Protein 7DWW (pdb70)

Nearest PDB structures (foldseek):
  7dww-assembly2_A  TM=1.012E+00  e=4.556E-18  synthetic construct
  7du7-assembly2_B  TM=9.662E-01  e=7.672E-12  synthetic construct
  7du6-assembly1_A  TM=9.639E-01  e=7.672E-12  synthetic construct
  7dg7-assembly1_A  TM=9.489E-01  e=8.369E-11  Methanopyrus kandleri AV19
  7dbo-assembly2_B  TM=9.464E-01  e=1.137E-10  Thermoplasma acidophilum DSM 1728

Solvent-accessible surface area: 9652 Å² total; per-residue (Å²): 98,54,14,88,0,123,3,14,50,19,86,131,134,38,127,36,114,78,40,0,48,0,2,90,114,17,8,180,138,5,56,13,143,90,34,18,60,0,45,0,63,107,147,57,45,16,92,1,100,1,13,75,7,83,156,102,2,53,74,117,56,22,0,36,0,32,32,76,14,9,98,121,3,60,15,117,78,33,27,78,3,56,0,55,70,87,124,46,10,88,1,102,2,12,73,16,63,145,143,20,73,70,116,66,24,0,11,0,14,78,108,14,0,134,134,8,49,2,83,30,7,20,73,0,33,0,49,99,146,74,50,15,77,0,57,2,11,60,21,59,157,127,30,120,35,109,81,47,0,58,0,18,99,123,23,6,189,118,11,58,13,154,92,34,33,67,2,64,0,61,109,102

CATH classification: 2.40.40.20

Sequence (172 aa):
SSVIARVALAHEDDVGKNIVRMDEELMRLLGVKVGDLVEIMKVSSVIARVALAHEDDVGKNIVRMDEELMRLLGVKVGDLVEIMKVSSVIARVALAHEDDVGKNIVRMDEELMRLLGVKVGDLVEIMKVSSVIARVALAHEDDVGKNIVRMDEELMRLLGVKVGDLVEIMKV

B-factor: mean 46.74, std 17.65, range [22.43, 131.79]

Structure (mmCIF, N/CA/C/O backbone):
data_7DWW
#
_entry.id   7DWW
#
_cell.length_a   44.864
_cell.length_b   44.864
_cell.length_c   147.910
_cell.angle_alpha   90.000
_cell.angle_beta   90.000
_cell.angle_gamma   120.000
#
_symmetry.space_group_name_H-M   'P 31 2 1'
#
loop_
_entity.id
_entity.type
_entity.pdbx_description
1 polymer 'msDPBB_sym2 protein'
2 water water
#
loop_
_atom_site.group_PDB
_atom_site.id
_atom_site.type_symbol
_atom_site.label_atom_id
_atom_site.label_alt_id
_atom_site.label_comp_id
_atom_site.label_asym_id
_atom_site.label_entity_id
_atom_site.label_seq_id
_atom_site.pdbx_PDB_ins_code
_atom_site.Cartn_x
_atom_site.Cartn_y
_atom_site.Cartn_z
_atom_site.occupancy
_atom_site.B_iso_or_equiv
_atom_site.auth_seq_id
_atom_site.auth_comp_id
_atom_site.auth_asym_id
_atom_site.auth_atom_id
_atom_site.pdbx_PDB_model_num
ATOM 1 N N . SER A 1 3 ? 28.534 -10.112 4.739 1.00 42.05 4 SER B N 1
ATOM 2 C CA . SER A 1 3 ? 27.109 -10.344 4.924 1.00 42.78 4 SER B CA 1
ATOM 3 C C . SER A 1 3 ? 26.330 -9.686 3.796 1.00 37.47 4 SER B C 1
ATOM 4 O O . SER A 1 3 ? 26.614 -8.528 3.477 1.00 30.26 4 SER B O 1
ATOM 7 N N . SER A 1 4 ? 25.354 -10.368 3.184 1.00 32.53 5 SER B N 1
ATOM 8 C CA . SER A 1 4 ? 24.684 -9.727 2.072 1.00 30.89 5 SER B CA 1
ATOM 9 C C . SER A 1 4 ? 23.212 -10.109 2.011 1.00 31.20 5 SER B C 1
ATOM 10 O O . SER A 1 4 ? 22.786 -11.164 2.508 1.00 29.43 5 SER B O 1
ATOM 13 N N . VAL A 1 5 ? 22.439 -9.231 1.370 1.00 22.85 6 VAL B N 1
ATOM 14 C CA . VAL A 1 5 ? 21.028 -9.456 1.050 1.00 26.38 6 VAL B CA 1
ATOM 15 C C . VAL A 1 5 ? 20.815 -9.152 -0.431 1.00 29.40 6 VAL B C 1
ATOM 16 O O . VAL A 1 5 ? 21.646 -8.526 -1.075 1.00 27.44 6 VAL B O 1
ATOM 20 N N . ILE A 1 6 ? 19.692 -9.621 -0.974 1.00 28.41 7 ILE B N 1
ATOM 21 C CA . ILE A 1 6 ? 19.323 -9.396 -2.368 1.00 32.16 7 ILE B CA 1
ATOM 22 C C . ILE A 1 6 ? 18.099 -8.491 -2.376 1.00 31.77 7 ILE B C 1
ATOM 23 O O . ILE A 1 6 ? 17.127 -8.738 -1.656 1.00 33.83 7 ILE B O 1
ATOM 28 N N . ALA A 1 7 ? 18.137 -7.453 -3.194 1.00 29.64 8 ALA B N 1
ATOM 29 C CA . ALA A 1 7 ? 16.989 -6.563 -3.284 1.00 33.55 8 ALA B CA 1
ATOM 30 C C . ALA A 1 7 ? 16.795 -6.159 -4.729 1.00 29.94 8 ALA B C 1
ATOM 31 O O . ALA A 1 7 ? 17.712 -6.268 -5.552 1.00 29.36 8 ALA B O 1
ATOM 33 N N . ARG A 1 8 ? 15.576 -5.734 -5.052 1.00 31.83 9 ARG B N 1
ATOM 34 C CA . ARG A 1 8 ? 15.269 -5.223 -6.373 1.00 36.52 9 ARG B CA 1
ATOM 35 C C . ARG A 1 8 ? 15.421 -3.711 -6.392 1.00 33.38 9 ARG B C 1
ATOM 36 O O . ARG A 1 8 ? 15.003 -3.020 -5.457 1.00 30.27 9 ARG B O 1
ATOM 44 N N . VAL A 1 9 ? 15.978 -3.204 -7.483 1.00 32.45 10 VAL B N 1
ATOM 45 C CA . VAL A 1 9 ? 16.302 -1.789 -7.587 1.00 35.08 10 VAL B CA 1
ATOM 46 C C . VAL A 1 9 ? 15.015 -1.019 -7.862 1.00 33.65 10 VAL B C 1
ATOM 47 O O . VAL A 1 9 ? 14.220 -1.415 -8.729 1.00 32.97 10 VAL B O 1
ATOM 51 N N . ALA 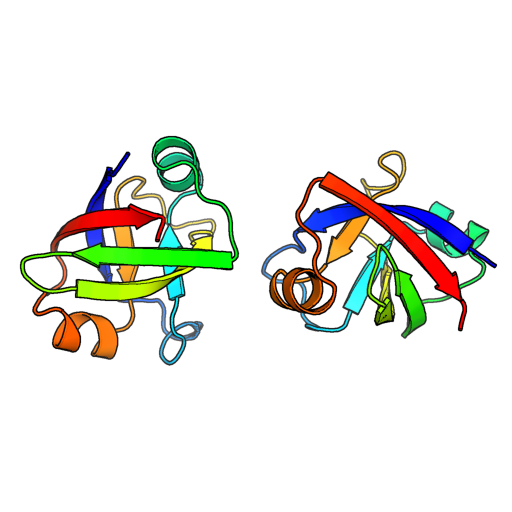A 1 10 ? 14.785 0.050 -7.105 1.00 29.36 11 ALA B N 1
ATOM 52 C CA . ALA A 1 10 ? 13.689 0.984 -7.318 1.00 27.86 11 ALA B CA 1
ATOM 53 C C . ALA A 1 10 ? 14.208 2.414 -7.258 1.00 29.41 11 ALA B C 1
ATOM 54 O O . ALA A 1 10 ? 15.268 2.684 -6.712 1.00 27.07 11 ALA B O 1
ATOM 56 N N . LEU A 1 11 ? 13.447 3.314 -7.851 1.00 31.52 12 LEU B N 1
ATOM 57 C CA . LEU A 1 11 ? 13.860 4.699 -8.014 1.00 27.70 12 LEU B CA 1
ATOM 58 C C . LEU A 1 11 ? 13.572 5.513 -6.746 1.00 26.99 12 LEU B C 1
ATOM 59 O O . LEU A 1 11 ? 12.462 5.461 -6.207 1.00 31.27 12 LEU B O 1
ATOM 64 N N . ALA A 1 12 ? 14.595 6.208 -6.241 1.00 36.32 13 ALA B N 1
ATOM 65 C CA . ALA A 1 12 ? 14.418 7.083 -5.091 1.00 38.46 13 ALA B CA 1
ATOM 66 C C . ALA A 1 12 ? 13.354 8.140 -5.368 1.00 48.39 13 ALA B C 1
ATOM 67 O O . ALA A 1 12 ? 13.207 8.628 -6.488 1.00 40.57 13 ALA B O 1
ATOM 69 N N . HIS A 1 13 ? 12.690 8.547 -4.309 1.00 58.77 14 HIS B N 1
ATOM 70 C CA . HIS A 1 13 ? 11.703 9.649 -4.350 1.00 69.82 14 HIS B CA 1
ATOM 71 C C . HIS A 1 13 ? 12.475 10.927 -4.654 1.00 70.87 14 HIS B C 1
ATOM 72 O O . HIS A 1 13 ? 13.610 11.012 -4.273 1.00 70.59 14 HIS B O 1
ATOM 79 N N . GLU A 1 14 ? 11.857 11.901 -5.308 1.00 74.22 15 GLU B N 1
ATOM 80 C CA . GLU A 1 14 ? 12.615 13.112 -5.727 1.00 75.03 15 GLU B CA 1
ATOM 81 C C . GLU A 1 14 ? 12.848 14.124 -4.604 1.00 84.49 15 GLU B C 1
ATOM 82 O O . GLU A 1 14 ? 13.444 15.129 -4.878 1.00 86.86 15 GLU B O 1
ATOM 88 N N . ASP A 1 15 ? 12.326 13.899 -3.402 1.00 91.59 16 ASP B N 1
ATOM 89 C CA . ASP A 1 15 ? 12.771 14.843 -2.348 1.00 96.70 16 ASP B CA 1
ATOM 90 C C . ASP A 1 15 ? 13.859 14.122 -1.525 1.00 91.50 16 ASP B C 1
ATOM 91 O O . ASP A 1 15 ? 14.658 14.778 -0.852 1.00 89.16 16 ASP B O 1
ATOM 96 N N . ASP A 1 16 ? 14.043 12.818 -1.731 1.00 87.27 17 ASP B N 1
ATOM 97 C CA . ASP A 1 16 ? 15.136 12.074 -1.059 1.00 84.74 17 ASP B CA 1
ATOM 98 C C . ASP A 1 16 ? 16.467 12.750 -1.416 1.00 82.37 17 ASP B C 1
ATOM 99 O O . ASP A 1 16 ? 16.755 12.804 -2.608 1.00 82.34 17 ASP B O 1
ATOM 104 N N . VAL A 1 17 ? 17.206 13.281 -0.429 1.00 82.93 18 VAL B N 1
ATOM 105 C CA . VAL A 1 17 ? 18.515 13.942 -0.675 1.00 78.27 18 VAL B CA 1
ATOM 106 C C . VAL A 1 17 ? 19.616 12.912 -0.426 1.00 67.48 18 VAL B C 1
ATOM 107 O O . VAL A 1 17 ? 19.433 12.091 0.461 1.00 70.63 18 VAL B O 1
ATOM 111 N N . GLY A 1 18 ? 20.713 13.017 -1.157 1.00 51.72 19 GLY B N 1
ATOM 112 C CA . GLY A 1 18 ? 21.830 12.088 -1.0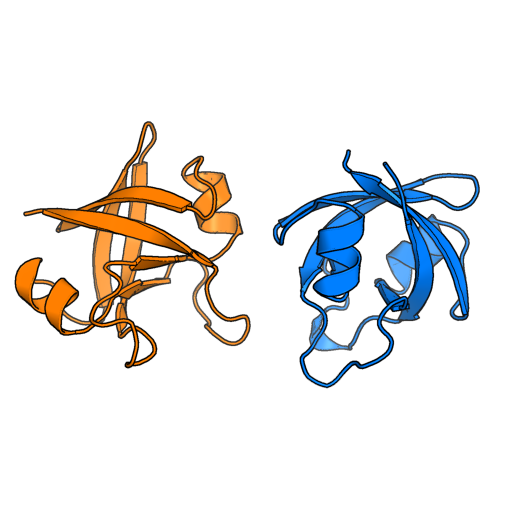31 1.00 41.59 19 GLY B CA 1
ATOM 113 C C . GLY A 1 18 ? 21.981 11.281 -2.287 1.00 40.88 19 GLY B C 1
ATOM 114 O O . GLY A 1 18 ? 21.419 10.234 -2.373 1.00 35.84 19 GLY B O 1
ATOM 115 N N . LYS A 1 19 ? 22.729 11.772 -3.229 1.00 30.09 20 LYS B N 1
ATOM 116 C CA . LYS A 1 19 ? 22.869 10.999 -4.465 1.00 29.56 20 LYS B CA 1
ATOM 117 C C . LYS A 1 19 ? 23.538 9.650 -4.169 1.00 31.94 20 LYS B C 1
ATOM 118 O O . LYS A 1 19 ? 23.318 8.736 -4.910 1.00 27.37 20 LYS B O 1
ATOM 124 N N . ASN A 1 20 ? 24.346 9.572 -3.114 1.00 24.30 21 ASN B N 1
ATOM 125 C CA . ASN A 1 20 ? 24.987 8.301 -2.773 1.00 28.85 21 ASN B CA 1
ATOM 126 C C . ASN A 1 20 ? 24.316 7.599 -1.583 1.00 31.65 21 ASN B C 1
ATOM 127 O O . ASN A 1 20 ? 24.929 6.735 -0.939 1.00 31.89 21 ASN B O 1
ATOM 132 N N . ILE A 1 21 ? 23.067 7.941 -1.279 1.00 29.03 22 ILE B N 1
ATOM 133 C CA . ILE A 1 21 ? 22.308 7.291 -0.214 1.00 29.31 22 ILE B CA 1
ATOM 134 C C . ILE A 1 21 ? 21.336 6.311 -0.850 1.00 34.54 22 ILE B C 1
ATOM 135 O O . ILE A 1 21 ? 20.566 6.691 -1.741 1.00 30.75 22 ILE B O 1
ATOM 140 N N . VAL A 1 22 ? 21.362 5.073 -0.400 1.00 29.59 23 VAL B N 1
ATOM 141 C CA . VAL A 1 22 ? 20.348 4.105 -0.797 1.00 27.50 23 VAL B CA 1
ATOM 142 C C . VAL A 1 22 ? 19.456 3.847 0.406 1.00 27.70 23 VAL B C 1
ATOM 143 O O . VAL A 1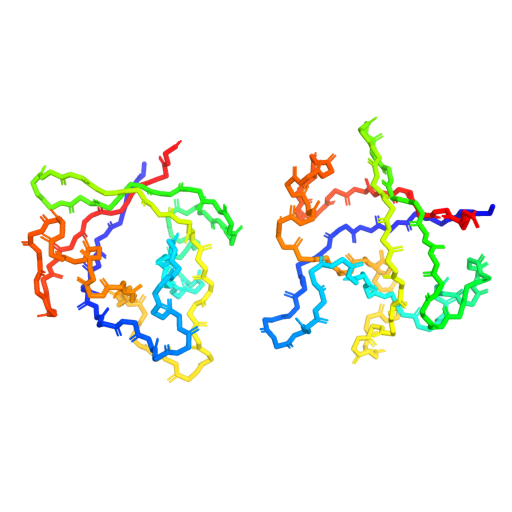 22 ? 19.877 3.968 1.556 1.00 32.16 23 VAL B O 1
ATOM 147 N N . ARG A 1 23 ? 18.193 3.484 0.139 1.00 28.39 24 ARG B N 1
ATOM 148 C CA . ARG A 1 23 ? 17.184 3.408 1.178 1.00 26.70 24 ARG B CA 1
ATOM 149 C C . ARG A 1 23 ? 16.601 1.999 1.203 1.00 28.05 24 ARG B C 1
ATOM 150 O O . ARG A 1 23 ? 16.166 1.485 0.170 1.00 23.58 24 ARG B O 1
ATOM 158 N N . MET A 1 24 ? 16.642 1.388 2.387 1.00 27.26 25 MET B N 1
ATOM 159 C CA . MET A 1 24 ? 16.243 0.011 2.656 1.00 33.34 25 MET B CA 1
ATOM 160 C C . MET A 1 24 ? 15.332 0.002 3.873 1.00 34.31 25 MET B C 1
ATOM 161 O O . MET A 1 24 ? 15.501 0.817 4.781 1.00 30.83 25 MET B O 1
ATOM 166 N N . ASP A 1 25 ? 14.372 -0.924 3.906 1.00 32.61 26 ASP B N 1
ATOM 167 C CA . ASP A 1 25 ? 13.457 -0.958 5.048 1.00 34.34 26 ASP B CA 1
ATOM 168 C C . ASP A 1 25 ? 14.164 -1.504 6.288 1.00 29.30 26 ASP B C 1
ATOM 169 O O . ASP A 1 25 ? 15.204 -2.185 6.214 1.00 26.75 26 ASP B O 1
ATOM 174 N N . GLU A 1 26 ? 13.602 -1.173 7.453 1.00 30.10 27 GLU B N 1
ATOM 175 C CA . GLU A 1 26 ? 14.230 -1.537 8.723 1.00 36.12 27 GLU B CA 1
ATOM 176 C C . GLU A 1 26 ? 14.502 -3.047 8.834 1.00 37.60 27 GLU B C 1
ATOM 177 O O . GLU A 1 26 ? 15.585 -3.466 9.258 1.00 31.07 27 GLU B O 1
ATOM 183 N N . GLU A 1 27 ? 13.530 -3.890 8.484 1.00 33.41 28 GLU B N 1
ATOM 184 C CA . GLU A 1 27 ? 13.754 -5.328 8.621 1.00 39.28 28 GLU B CA 1
ATOM 185 C C . GLU A 1 27 ? 14.951 -5.777 7.795 1.00 37.91 28 GLU B C 1
ATOM 186 O O . GLU A 1 27 ? 15.753 -6.610 8.241 1.00 33.59 28 GLU B O 1
ATOM 192 N N . LEU A 1 28 ? 15.043 -5.267 6.570 1.00 30.94 29 LEU B N 1
ATOM 193 C CA . LEU A 1 28 ? 16.113 -5.700 5.688 1.00 31.11 29 LEU B CA 1
ATOM 194 C C . LEU A 1 28 ? 17.468 -5.183 6.178 1.00 27.97 29 LEU B C 1
ATOM 195 O O . LEU A 1 28 ? 18.471 -5.916 6.151 1.00 28.11 29 LEU B O 1
ATOM 200 N N . MET A 1 29 ? 17.520 -3.919 6.638 1.00 25.24 30 MET B N 1
ATOM 201 C CA . MET A 1 29 ? 18.754 -3.415 7.251 1.00 28.22 30 MET B CA 1
ATOM 202 C C . MET A 1 29 ? 19.146 -4.246 8.456 1.00 31.05 30 MET B C 1
ATOM 203 O O . MET A 1 29 ? 20.330 -4.510 8.666 1.00 30.03 30 MET B O 1
ATOM 208 N N . ARG A 1 30 ? 18.167 -4.648 9.285 1.00 33.88 31 ARG B N 1
ATOM 209 C CA . ARG A 1 30 ? 18.485 -5.434 10.482 1.00 34.50 31 ARG B CA 1
ATOM 210 C C . ARG A 1 30 ? 19.104 -6.772 10.100 1.00 37.38 31 ARG B C 1
ATOM 211 O O . ARG A 1 30 ? 20.117 -7.197 10.679 1.00 38.74 31 ARG B O 1
ATOM 219 N N . LEU A 1 31 ? 18.513 -7.425 9.104 1.00 33.41 32 LEU B N 1
ATOM 220 C CA . LEU A 1 31 ? 19.016 -8.707 8.622 1.00 40.28 32 LEU B CA 1
ATOM 221 C C . LEU A 1 31 ? 20.426 -8.573 8.065 1.00 36.35 32 LEU B C 1
ATOM 222 O O . LEU A 1 31 ? 21.305 -9.394 8.375 1.00 37.99 32 LEU B O 1
ATOM 227 N N . LEU A 1 32 ? 20.659 -7.549 7.229 1.00 34.36 33 LEU B N 1
ATOM 228 C CA . LEU A 1 32 ? 22.014 -7.311 6.730 1.00 32.37 33 LEU B CA 1
ATOM 229 C C . LEU A 1 32 ? 22.988 -6.952 7.845 1.00 33.57 33 LEU B C 1
ATOM 230 O O . LEU A 1 32 ? 24.186 -7.253 7.733 1.00 33.67 33 LEU B O 1
ATOM 235 N N . GLY A 1 33 ? 22.471 -6.385 8.923 1.00 32.64 34 GLY B N 1
ATOM 236 C CA . GLY A 1 33 ? 23.334 -5.995 10.049 1.00 32.61 34 GLY B CA 1
ATOM 237 C C . GLY A 1 33 ? 23.930 -4.615 9.843 1.00 33.09 34 GLY B C 1
ATOM 238 O O . GLY A 1 33 ? 25.063 -4.406 10.217 1.00 32.89 34 GLY B O 1
ATOM 239 N N . VAL A 1 34 ? 23.187 -3.721 9.214 1.00 28.32 35 VAL B N 1
ATOM 240 C CA . VAL A 1 34 ? 23.685 -2.333 9.041 1.00 29.61 35 VAL B CA 1
ATOM 241 C C . VAL A 1 34 ? 22.752 -1.409 9.808 1.00 27.71 35 VAL B C 1
ATOM 242 O O . VAL A 1 34 ? 21.625 -1.758 10.059 1.00 28.84 35 VAL B O 1
ATOM 246 N N . LYS A 1 35 ? 23.298 -0.272 10.175 1.00 26.53 36 LYS B N 1
ATOM 247 C CA . LYS A 1 35 ? 22.534 0.804 10.838 1.00 29.79 36 LYS B CA 1
ATOM 248 C C . LYS A 1 35 ? 22.563 2.012 9.899 1.00 26.51 36 LYS B C 1
ATOM 249 O O . LYS A 1 35 ? 23.368 2.048 8.990 1.00 24.76 36 LYS B O 1
ATOM 255 N N . VAL A 1 36 ? 21.715 2.989 10.174 1.00 26.08 37 VAL B N 1
ATOM 256 C CA . VAL A 1 36 ? 21.650 4.191 9.307 1.00 27.08 37 VAL B CA 1
ATOM 257 C C . VAL A 1 36 ? 23.029 4.838 9.178 1.00 29.95 37 VAL B C 1
ATOM 258 O O . VAL A 1 36 ? 23.689 5.008 10.181 1.00 29.12 37 VAL B O 1
ATOM 262 N N . GLY A 1 37 ? 23.452 5.087 7.944 1.00 26.70 38 GLY B N 1
ATOM 263 C CA . GLY A 1 37 ? 24.727 5.770 7.683 1.00 28.43 38 GLY B CA 1
ATOM 264 C C . GLY A 1 37 ? 25.876 4.842 7.353 1.00 31.69 38 GLY B C 1
ATOM 265 O O . GLY A 1 37 ? 26.899 5.333 6.952 1.00 34.40 38 GLY B O 1
ATOM 266 N N . ASP A 1 38 ? 25.685 3.538 7.478 1.00 28.44 39 ASP B N 1
ATOM 267 C CA . ASP A 1 38 ? 26.776 2.584 7.188 1.00 22.43 39 ASP B CA 1
ATOM 268 C C . ASP A 1 38 ? 27.071 2.525 5.692 1.00 27.48 39 ASP B C 1
ATOM 269 O O . ASP A 1 38 ? 26.207 2.795 4.898 1.00 24.79 39 ASP B O 1
ATOM 274 N N . LEU A 1 39 ? 28.306 2.206 5.352 1.00 25.89 40 LEU B N 1
ATOM 275 C CA . LEU A 1 39 ? 28.673 1.936 3.960 1.00 29.30 40 LEU B CA 1
ATOM 276 C C . LEU A 1 39 ? 28.245 0.523 3.582 1.00 30.15 40 LEU B C 1
ATOM 277 O O . LEU A 1 39 ? 28.382 -0.411 4.385 1.00 27.13 40 LEU B O 1
ATOM 282 N N . VAL A 1 40 ? 27.746 0.359 2.341 1.00 24.59 41 VAL B N 1
ATOM 283 C CA . VAL A 1 40 ? 27.401 -0.940 1.781 1.00 30.92 41 VAL B CA 1
ATOM 284 C C . VAL A 1 40 ? 27.920 -0.917 0.364 1.00 31.08 41 VAL B C 1
ATOM 285 O O . VAL A 1 40 ? 28.035 0.146 -0.254 1.00 29.34 41 VAL B O 1
ATOM 289 N N . GLU A 1 41 ? 28.226 -2.101 -0.158 1.00 25.61 42 GLU B N 1
ATOM 290 C CA . GLU A 1 41 ? 28.619 -2.283 -1.545 1.00 29.65 42 GLU B CA 1
ATOM 291 C C . GLU A 1 41 ? 27.440 -2.900 -2.304 1.00 31.62 42 GLU B C 1
ATOM 292 O O . GLU A 1 41 ? 26.802 -3.839 -1.809 1.00 28.55 42 GLU B O 1
ATOM 298 N N . ILE A 1 42 ? 27.127 -2.343 -3.472 1.00 30.21 43 ILE B N 1
ATOM 299 C CA . ILE A 1 42 ? 26.005 -2.788 -4.282 1.00 29.35 43 ILE B CA 1
ATOM 300 C C . ILE A 1 42 ? 26.544 -3.274 -5.608 1.00 37.20 43 ILE B C 1
ATOM 301 O O . ILE A 1 42 ? 27.270 -2.548 -6.290 1.00 34.58 43 ILE B O 1
ATOM 306 N N . MET A 1 43 ? 26.194 -4.504 -5.976 1.00 35.36 44 MET B N 1
ATOM 307 C CA . MET A 1 43 ? 26.771 -5.157 -7.141 1.00 44.51 44 MET B CA 1
ATOM 308 C C . MET A 1 43 ? 25.699 -5.753 -8.044 1.00 46.82 44 MET B C 1
ATOM 309 O O . MET A 1 43 ? 24.635 -6.207 -7.582 1.00 38.96 44 MET B O 1
ATOM 314 N N . LYS A 1 44 ? 25.997 -5.708 -9.342 1.00 52.01 45 LYS B N 1
ATOM 315 C CA . LYS A 1 44 ? 25.380 -6.585 -10.326 1.00 55.88 45 LYS B CA 1
ATOM 316 C C . LYS A 1 44 ? 26.524 -7.162 -11.152 1.00 64.60 45 LYS B C 1
ATOM 317 O O . LYS A 1 44 ? 27.002 -8.265 -10.869 1.00 68.28 45 LYS B O 1
ATOM 323 N N . VAL A 1 45 ? 27.070 -6.424 -12.113 1.00 67.41 46 VAL B N 1
ATOM 324 C CA . VAL A 1 45 ? 28.308 -6.793 -12.788 1.00 69.62 46 VAL B CA 1
ATOM 325 C C . VAL A 1 45 ? 29.448 -5.873 -12.371 1.00 69.58 46 VAL B C 1
ATOM 326 O O . VAL A 1 45 ? 30.534 -6.333 -12.018 1.00 74.50 46 VAL B O 1
ATOM 330 N N . SER A 1 46 ? 29.213 -4.560 -12.407 1.00 70.88 47 SER B N 1
ATOM 331 C CA . SER A 1 46 ? 30.070 -3.595 -11.740 1.00 64.75 47 SER B CA 1
ATOM 332 C C . SER A 1 46 ? 29.712 -3.558 -10.250 1.00 60.22 47 SER B C 1
ATOM 333 O O . SER A 1 46 ? 28.887 -4.338 -9.756 1.00 55.17 47 SER B O 1
ATOM 336 N N . SER A 1 47 ? 30.350 -2.654 -9.508 1.00 53.49 48 SER B N 1
ATOM 337 C CA . SER A 1 47 ? 30.040 -2.449 -8.101 1.00 46.21 48 SER B CA 1
ATOM 338 C C . SER A 1 47 ? 30.222 -0.978 -7.759 1.00 46.98 48 SER B C 1
ATOM 339 O O . SER A 1 47 ? 30.953 -0.239 -8.429 1.00 53.08 48 SER B O 1
ATOM 342 N N . VAL A 1 48 ? 29.526 -0.565 -6.703 1.00 36.48 49 VAL B N 1
ATOM 343 C CA . VAL A 1 48 ? 29.489 0.814 -6.216 1.00 36.56 49 VAL B CA 1
ATOM 344 C C . VAL A 1 48 ? 29.323 0.728 -4.709 1.00 39.51 49 VAL B C 1
ATOM 345 O O . VAL A 1 48 ? 28.627 -0.161 -4.210 1.00 34.19 49 VAL B O 1
ATOM 349 N N . ILE A 1 49 ? 29.939 1.647 -3.979 1.00 32.07 50 ILE B N 1
ATOM 350 C CA . ILE A 1 49 ? 29.776 1.720 -2.534 1.00 33.73 50 ILE B CA 1
ATOM 351 C C . ILE A 1 49 ? 28.955 2.961 -2.202 1.00 36.43 50 ILE B C 1
ATOM 352 O O . ILE A 1 49 ? 29.281 4.066 -2.647 1.00 45.33 50 ILE B O 1
ATOM 357 N N . ALA A 1 50 ? 27.923 2.787 -1.374 1.00 36.55 51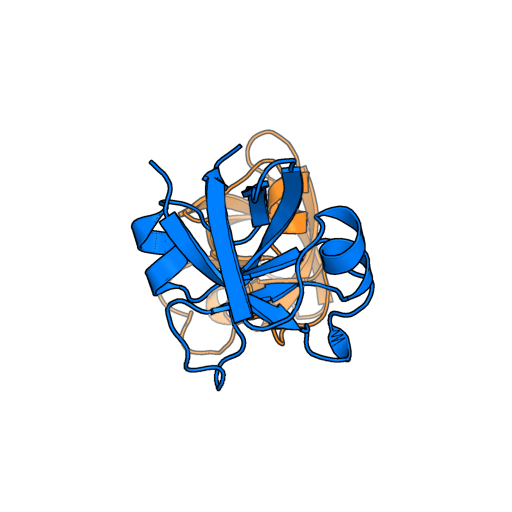 ALA B N 1
ATOM 358 C CA . ALA A 1 50 ? 26.960 3.837 -1.069 1.00 32.97 51 ALA B CA 1
ATOM 359 C C . ALA A 1 50 ? 26.742 3.842 0.432 1.00 33.48 51 ALA B C 1
ATOM 360 O O . ALA A 1 50 ? 27.226 2.965 1.149 1.00 34.80 51 ALA B O 1
ATOM 362 N N . ARG A 1 51 ? 25.939 4.768 0.925 1.00 29.99 52 ARG B N 1
ATOM 363 C CA . ARG A 1 51 ? 25.606 4.768 2.363 1.00 30.35 52 ARG B CA 1
ATOM 364 C C . ARG A 1 51 ? 24.126 4.428 2.476 1.00 33.10 52 ARG B C 1
ATOM 365 O O . ARG A 1 51 ? 23.395 4.767 1.582 1.00 33.18 52 ARG B O 1
ATOM 373 N N . VAL A 1 52 ? 23.724 3.824 3.582 1.00 28.43 53 VAL B N 1
ATOM 374 C CA . VAL A 1 52 ? 22.335 3.327 3.753 1.00 31.95 53 VAL B CA 1
ATOM 375 C C . VAL A 1 52 ? 21.516 4.234 4.662 1.00 30.88 53 VAL B C 1
ATOM 376 O O . VAL A 1 52 ? 22.048 4.695 5.648 1.00 35.24 53 VAL B O 1
ATOM 380 N N . ALA A 1 53 ? 20.244 4.404 4.323 1.00 23.27 54 ALA B N 1
ATOM 381 C CA . ALA A 1 53 ? 19.283 5.159 5.146 1.00 31.33 54 ALA B CA 1
ATOM 382 C C . ALA A 1 53 ? 17.940 4.428 5.154 1.00 30.97 54 ALA B C 1
ATOM 383 O O . ALA A 1 53 ? 17.718 3.612 4.294 1.00 27.60 54 ALA B O 1
ATOM 385 N N . LEU A 1 54 ? 17.091 4.737 6.113 1.00 29.13 55 LEU B N 1
ATOM 386 C CA . LEU A 1 54 ? 15.803 4.032 6.255 1.00 32.07 55 LEU B CA 1
ATOM 387 C C . LEU A 1 54 ? 14.867 4.315 5.087 1.00 41.78 55 LEU B C 1
ATOM 388 O O . LEU A 1 54 ? 14.722 5.461 4.707 1.00 40.94 55 LEU B O 1
ATOM 393 N N . ALA A 1 55 ? 14.209 3.255 4.622 1.00 55.54 56 ALA B N 1
ATOM 394 C CA . ALA A 1 55 ? 13.191 3.294 3.561 1.00 55.47 56 ALA B CA 1
ATOM 395 C C . ALA A 1 55 ? 12.029 4.128 4.072 1.00 65.18 56 ALA B C 1
ATOM 396 O O . ALA A 1 55 ? 11.781 4.098 5.263 1.00 61.63 56 ALA B O 1
ATOM 398 N N . HIS A 1 56 ? 11.076 4.491 3.215 1.00 76.54 57 HIS B N 1
ATOM 399 C CA . HIS A 1 56 ? 9.877 5.292 3.601 1.00 88.78 57 HIS B CA 1
ATOM 400 C C . HIS A 1 56 ? 8.813 4.597 4.469 1.00 93.12 57 HIS B C 1
ATOM 401 O O . HIS A 1 56 ? 7.757 5.244 4.650 1.00 109.19 57 HIS B O 1
ATOM 408 N N . GLU A 1 57 ? 9.088 3.391 4.990 1.00 94.72 58 GLU B N 1
ATOM 409 C CA . GLU A 1 57 ? 8.263 2.626 6.000 1.00 96.45 58 GLU B CA 1
ATOM 410 C C . GLU A 1 57 ? 7.443 1.473 5.407 1.00 97.97 58 GLU B C 1
ATOM 411 O O . GLU A 1 57 ? 7.419 0.383 5.995 1.00 97.59 58 GLU B O 1
ATOM 417 N N . ASP A 1 58 ? 6.670 1.803 4.391 1.00 98.11 59 ASP B N 1
ATOM 418 C CA . ASP A 1 58 ? 5.807 0.751 3.819 1.00 95.06 59 ASP B CA 1
ATOM 419 C C . ASP A 1 58 ? 6.718 -0.360 3.277 1.00 90.98 59 ASP B C 1
ATOM 420 O O . ASP A 1 58 ? 6.555 -1.527 3.698 1.00 90.18 59 ASP B O 1
ATOM 425 N N . ASP A 1 59 ? 7.694 0.037 2.471 1.00 82.12 60 ASP B N 1
ATOM 426 C CA . ASP A 1 59 ? 8.635 -0.847 1.749 1.00 74.77 60 ASP B CA 1
ATOM 427 C C . ASP A 1 59 ? 9.038 -2.134 2.483 1.00 75.81 60 ASP B C 1
ATOM 428 O O . ASP A 1 59 ? 9.861 -2.848 1.922 1.00 70.87 60 ASP B O 1
ATOM 433 N N . VAL A 1 60 ? 8.424 -2.504 3.610 1.00 80.87 61 VAL B N 1
ATOM 434 C CA . VAL A 1 60 ? 9.006 -3.679 4.317 1.00 77.63 61 VAL B CA 1
ATOM 435 C C . VAL A 1 60 ? 8.785 -5.016 3.611 1.00 76.76 61 VAL B C 1
ATOM 436 O O . VAL A 1 60 ? 9.630 -5.891 3.776 1.00 80.73 61 VAL B O 1
ATOM 440 N N . GLY A 1 61 ? 7.741 -5.183 2.820 1.00 83.48 62 GLY B N 1
ATOM 441 C CA . GLY A 1 61 ? 7.654 -6.549 2.265 1.00 84.38 62 GLY B CA 1
ATOM 442 C C . GLY A 1 61 ? 8.431 -6.669 0.980 1.00 82.05 62 GLY B C 1
ATOM 443 O O . GLY A 1 61 ? 8.977 -7.744 0.710 1.00 82.13 62 GLY B O 1
ATOM 444 N N . LYS A 1 62 ? 8.482 -5.565 0.238 1.00 79.58 63 LYS B N 1
ATOM 445 C CA . LYS A 1 62 ? 9.020 -5.434 -1.144 1.00 71.21 63 LYS B CA 1
ATOM 446 C C . LYS A 1 62 ? 10.442 -5.944 -1.328 1.00 62.39 63 LYS B C 1
ATOM 447 O O . LYS A 1 62 ? 10.718 -6.449 -2.388 1.00 60.24 63 LYS B O 1
ATOM 453 N N . ASN A 1 63 ? 11.300 -5.807 -0.338 1.00 61.36 64 ASN B N 1
ATOM 454 C CA . ASN A 1 63 ? 12.709 -6.212 -0.543 1.00 63.13 64 ASN B CA 1
ATOM 455 C C . ASN A 1 63 ? 13.257 -5.376 -1.712 1.00 60.81 64 ASN B C 1
ATOM 456 O O . ASN A 1 63 ? 13.817 -5.915 -2.660 1.00 56.04 64 ASN B O 1
ATOM 461 N N . ILE A 1 64 ? 13.064 -4.066 -1.625 1.00 50.46 65 ILE B N 1
ATOM 462 C CA . ILE A 1 64 ? 13.598 -3.150 -2.666 1.00 46.80 65 ILE B CA 1
ATOM 463 C C . ILE A 1 64 ? 14.709 -2.313 -2.034 1.00 42.22 65 ILE B C 1
ATOM 464 O O . ILE A 1 64 ? 14.780 -2.250 -0.817 1.00 35.28 65 ILE B O 1
ATOM 469 N N . VAL A 1 65 ? 15.546 -1.742 -2.888 1.00 35.33 66 VAL B N 1
ATOM 470 C CA . VAL A 1 65 ? 16.589 -0.771 -2.466 1.00 27.04 66 VAL B CA 1
ATOM 471 C C . VAL A 1 65 ? 16.343 0.464 -3.324 1.00 28.68 66 VAL B C 1
ATOM 472 O O . VAL A 1 65 ? 16.374 0.331 -4.522 1.00 32.11 66 VAL B O 1
ATOM 476 N N . ARG A 1 66 ? 16.031 1.594 -2.711 1.00 26.16 67 ARG B N 1
ATOM 477 C CA . ARG A 1 66 ? 15.750 2.798 -3.499 1.00 29.30 67 ARG B CA 1
ATOM 478 C C . ARG A 1 66 ? 17.044 3.566 -3.725 1.00 31.15 67 ARG B C 1
ATOM 479 O O . ARG A 1 66 ? 17.809 3.787 -2.786 1.00 25.95 67 ARG B O 1
ATOM 487 N N . MET A 1 67 ? 17.265 3.996 -4.979 1.00 27.10 68 MET B N 1
ATOM 488 C CA . MET A 1 67 ? 18.514 4.561 -5.462 1.00 31.59 68 MET B CA 1
ATOM 489 C C . MET A 1 67 ? 18.203 5.772 -6.330 1.00 31.49 68 MET B C 1
ATOM 490 O O . MET A 1 67 ? 17.175 5.830 -6.994 1.00 25.84 68 MET B O 1
ATOM 495 N N .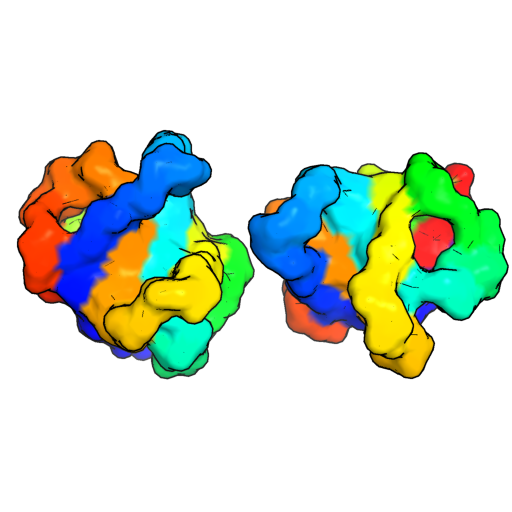 ASP A 1 68 ? 19.123 6.736 -6.327 1.00 28.16 69 ASP B N 1
ATOM 496 C CA . ASP A 1 68 ? 19.069 7.824 -7.294 1.00 28.15 69 ASP B CA 1
ATOM 497 C C . ASP A 1 68 ? 19.361 7.295 -8.700 1.00 26.72 69 ASP B C 1
ATOM 498 O O . ASP A 1 68 ? 20.153 6.365 -8.885 1.00 28.34 69 ASP B O 1
ATOM 503 N N . GLU A 1 69 ? 18.736 7.913 -9.706 1.00 26.67 70 GLU B N 1
ATOM 504 C CA . GLU A 1 69 ? 18.909 7.446 -11.086 1.00 32.74 70 GLU B CA 1
ATOM 505 C C . GLU A 1 69 ? 20.375 7.477 -11.505 1.00 32.23 70 GLU B C 1
ATOM 506 O O . GLU A 1 69 ? 20.846 6.588 -12.230 1.00 31.69 70 GLU B O 1
ATOM 512 N N . GLU A 1 70 ? 21.130 8.471 -11.037 1.00 32.76 71 GLU B N 1
ATOM 513 C CA . GLU A 1 70 ? 22.523 8.498 -11.465 1.00 36.75 71 GLU B CA 1
ATOM 514 C C . GLU A 1 70 ? 23.344 7.384 -10.840 1.00 32.93 71 GLU B C 1
ATOM 515 O O . GLU A 1 70 ? 24.223 6.830 -11.516 1.00 30.68 71 GLU B O 1
ATOM 521 N N . LEU A 1 71 ? 23.040 7.010 -9.595 1.00 31.59 72 LEU B N 1
ATOM 522 C CA . LEU A 1 71 ? 23.792 5.894 -8.962 1.00 28.88 72 LEU B CA 1
ATOM 523 C C . LEU A 1 71 ? 23.493 4.610 -9.732 1.00 28.20 72 LEU B C 1
ATOM 524 O O . LEU A 1 71 ? 24.388 3.835 -9.955 1.00 28.76 72 LEU B O 1
ATOM 529 N N . MET A 1 72 ? 22.255 4.456 -10.174 1.00 30.85 73 MET B N 1
ATOM 530 C CA . MET A 1 72 ? 21.887 3.303 -11.022 1.00 31.52 73 MET B CA 1
ATOM 531 C C . MET A 1 72 ? 22.751 3.339 -12.286 1.00 35.59 73 MET B C 1
ATOM 532 O O . MET A 1 72 ? 23.290 2.334 -12.663 1.00 34.77 73 MET B O 1
ATOM 537 N N . ARG A 1 73 ? 22.880 4.505 -12.904 1.00 38.09 74 ARG B N 1
ATOM 538 C CA . ARG A 1 73 ? 23.691 4.592 -14.140 1.00 34.08 74 ARG B CA 1
ATOM 539 C C . ARG A 1 73 ? 25.145 4.254 -13.828 1.00 38.22 74 ARG B C 1
ATOM 540 O O . ARG A 1 73 ? 25.778 3.602 -14.637 1.00 38.70 74 ARG B O 1
ATOM 548 N N . LEU A 1 74 ? 25.653 4.703 -12.694 1.00 37.56 75 LEU B N 1
ATOM 549 C CA . LEU A 1 74 ? 27.056 4.391 -12.363 1.00 37.34 75 LEU B CA 1
ATOM 550 C C . LEU A 1 74 ? 27.229 2.886 -12.218 1.00 37.93 75 LEU B C 1
ATOM 551 O O . LEU A 1 74 ? 28.211 2.379 -12.706 1.00 37.21 75 LEU B O 1
ATOM 556 N N . LEU A 1 75 ? 26.279 2.214 -11.577 1.00 31.02 76 LEU B N 1
ATOM 557 C CA . LEU A 1 75 ? 26.433 0.792 -11.321 1.00 33.59 76 LEU B CA 1
ATOM 558 C C . LEU A 1 75 ? 26.150 -0.021 -12.575 1.00 41.44 76 LEU B C 1
ATOM 559 O O . LEU A 1 75 ? 26.577 -1.181 -12.669 1.00 43.70 76 LEU B O 1
ATOM 564 N N . GLY A 1 76 ? 25.435 0.572 -13.529 1.00 36.96 77 GLY B N 1
ATOM 565 C CA . GLY A 1 76 ? 24.940 -0.137 -14.679 1.00 35.91 77 GLY B CA 1
ATOM 566 C C . GLY A 1 76 ? 23.652 -0.913 -14.473 1.00 39.19 77 GLY B C 1
ATOM 567 O O . GLY A 1 76 ? 23.530 -2.019 -15.015 1.00 46.51 77 GLY B O 1
ATOM 568 N N . VAL A 1 77 ? 22.690 -0.383 -13.708 1.00 38.65 78 VAL B N 1
ATOM 569 C CA . VAL A 1 77 ? 21.439 -1.090 -13.437 1.00 38.99 78 VAL B CA 1
ATOM 570 C C . VAL A 1 77 ? 20.236 -0.208 -13.759 1.00 41.45 78 VAL B C 1
ATOM 571 O O . VAL A 1 77 ? 20.352 1.016 -13.874 1.00 38.76 78 VAL B O 1
ATOM 575 N N . LYS A 1 78 ? 19.073 -0.838 -13.934 1.00 39.08 79 LYS B N 1
ATOM 576 C CA . LYS A 1 78 ? 17.816 -0.122 -14.120 1.00 45.88 79 LYS B CA 1
ATOM 577 C C . LYS A 1 78 ? 16.780 -0.605 -13.112 1.00 39.90 79 LYS B C 1
ATOM 578 O O . LYS A 1 78 ? 16.911 -1.687 -12.514 1.00 37.67 79 LYS B O 1
ATOM 584 N N . VAL A 1 79 ? 15.732 0.206 -12.953 1.00 36.31 80 VAL B N 1
ATOM 585 C CA . VAL A 1 79 ? 14.650 -0.108 -12.032 1.00 38.75 80 VAL B CA 1
ATOM 586 C C . VAL A 1 79 ? 14.132 -1.496 -12.389 1.00 40.30 80 VAL B C 1
ATOM 587 O O . VAL A 1 79 ? 13.863 -1.775 -13.568 1.00 39.26 80 VAL B O 1
ATOM 591 N N . GLY A 1 80 ? 14.075 -2.387 -11.405 1.00 38.21 81 GLY B N 1
ATOM 592 C CA . GLY A 1 80 ? 13.660 -3.775 -11.611 1.00 39.75 81 GLY B CA 1
ATOM 593 C C . GLY A 1 80 ? 14.799 -4.792 -11.463 1.00 40.37 81 GLY B C 1
ATOM 594 O O . GLY A 1 80 ? 14.518 -5.954 -11.152 1.00 47.03 81 GLY B O 1
ATOM 595 N N . ASP A 1 81 ? 16.037 -4.369 -11.669 1.00 40.45 82 ASP B N 1
ATOM 596 C CA . ASP A 1 81 ? 17.169 -5.293 -11.567 1.00 36.56 82 ASP B CA 1
ATOM 597 C C . ASP A 1 81 ? 17.340 -5.796 -10.141 1.00 34.99 82 ASP B C 1
ATOM 598 O O . ASP A 1 81 ? 17.053 -5.089 -9.174 1.00 41.96 82 ASP B O 1
ATOM 603 N N . LEU A 1 82 ? 17.799 -7.042 -10.010 1.00 36.00 83 LEU B N 1
ATOM 604 C CA . LEU A 1 82 ? 18.239 -7.528 -8.707 1.00 39.25 83 LEU B CA 1
ATOM 605 C C . LEU A 1 82 ? 19.683 -7.103 -8.494 1.00 32.94 83 LEU B C 1
ATOM 606 O O . LEU A 1 82 ? 20.492 -7.159 -9.429 1.00 42.11 83 LEU B O 1
ATOM 611 N N . VAL A 1 83 ? 19.997 -6.662 -7.267 1.00 32.46 84 VAL B N 1
ATOM 612 C CA . VAL A 1 83 ? 21.362 -6.357 -6.846 1.00 33.05 84 VAL B CA 1
ATOM 613 C C . VAL A 1 83 ? 21.614 -7.079 -5.538 1.00 34.80 84 VAL B C 1
ATOM 614 O O . VAL A 1 83 ? 20.687 -7.357 -4.772 1.00 30.10 84 VAL B O 1
ATOM 618 N N . GLU A 1 84 ? 22.889 -7.347 -5.281 1.00 29.54 85 GLU B N 1
ATOM 619 C CA . GLU A 1 84 ? 23.353 -7.801 -3.979 1.00 37.01 85 GLU B CA 1
ATOM 620 C C . GLU A 1 84 ? 23.903 -6.638 -3.177 1.00 32.59 85 GLU B C 1
ATOM 621 O O . GLU A 1 84 ? 24.682 -5.828 -3.697 1.00 35.81 85 GLU B O 1
ATOM 627 N N . ILE A 1 85 ? 23.515 -6.550 -1.910 1.00 29.65 86 ILE B N 1
ATOM 628 C CA . ILE A 1 85 ? 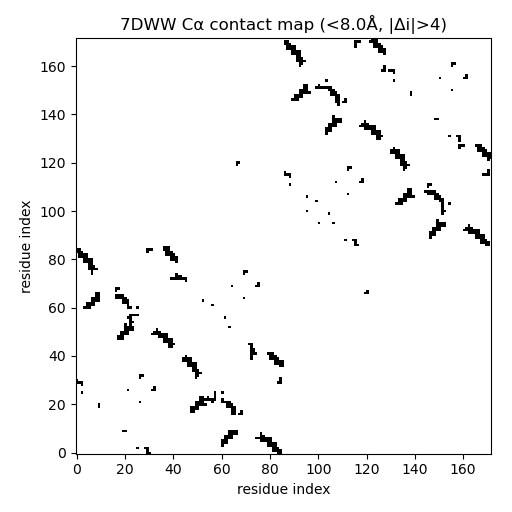23.953 -5.459 -1.037 1.00 28.19 86 ILE B CA 1
ATOM 629 C C . ILE A 1 85 ? 24.718 -6.085 0.100 1.00 30.03 86 ILE B C 1
ATOM 630 O O . ILE A 1 85 ? 24.211 -7.004 0.770 1.00 28.14 86 ILE B O 1
ATOM 635 N N . MET A 1 86 ? 25.967 -5.695 0.254 1.00 30.61 87 MET B N 1
ATOM 636 C CA . MET A 1 86 ? 26.844 -6.355 1.192 1.00 34.41 87 MET B CA 1
ATOM 637 C C . MET A 1 86 ? 27.486 -5.338 2.115 1.00 37.88 87 MET B C 1
ATOM 638 O O . MET A 1 86 ? 27.885 -4.253 1.685 1.00 32.16 87 MET B O 1
ATOM 643 N N . LYS A 1 87 ? 27.600 -5.715 3.377 1.00 39.24 88 LYS B N 1
ATOM 644 C CA . LYS A 1 87 ? 28.236 -4.761 4.267 1.00 40.70 88 LYS B CA 1
ATOM 645 C C . LYS A 1 87 ? 29.738 -4.824 4.063 1.00 53.11 88 LYS B C 1
ATOM 646 O O . LYS A 1 87 ? 30.333 -5.917 4.107 1.00 48.97 88 LYS B O 1
ATOM 652 N N . VAL A 1 88 ? 30.288 -3.617 3.881 1.00 47.61 89 VAL B N 1
ATOM 653 C CA . VAL A 1 88 ? 31.697 -3.432 3.514 1.00 53.32 89 VAL B CA 1
ATOM 654 C C . VAL A 1 88 ? 32.536 -2.974 4.716 1.00 58.25 89 VAL B C 1
ATOM 655 O O . VAL A 1 88 ? 32.022 -2.775 5.826 1.00 56.39 89 VAL B O 1
ATOM 659 N N . SER B 1 3 ? 8.633 5.589 -32.134 1.00 55.62 4 SER A N 1
ATOM 660 C CA . SER B 1 3 ? 7.728 6.345 -31.282 1.00 54.56 4 SER A CA 1
ATOM 661 C C . SER B 1 3 ? 8.235 7.768 -31.033 1.00 49.85 4 SER A C 1
ATOM 662 O O . SER B 1 3 ? 9.441 8.014 -30.941 1.00 49.40 4 SER A O 1
ATOM 665 N N . SER B 1 4 ? 7.286 8.678 -30.922 1.00 45.42 5 SER A N 1
ATOM 666 C CA . SER B 1 4 ? 7.556 10.034 -30.495 1.00 42.52 5 SER A CA 1
ATOM 667 C C . SER B 1 4 ? 6.261 10.559 -29.907 1.00 39.31 5 SER A C 1
ATOM 668 O O . SER B 1 4 ? 5.200 9.932 -30.049 1.00 39.52 5 SER A O 1
ATOM 671 N N . VAL B 1 5 ? 6.337 11.723 -29.248 1.00 37.64 6 VAL A N 1
ATOM 672 C CA . VAL B 1 5 ? 5.152 12.404 -28.730 1.00 39.12 6 VAL A CA 1
ATOM 673 C C . VAL B 1 5 ? 5.375 13.895 -28.918 1.00 38.18 6 VAL A C 1
ATOM 674 O O . VAL B 1 5 ? 6.500 14.363 -29.119 1.00 31.81 6 VAL A O 1
ATOM 678 N N . ILE B 1 6 ? 4.269 14.636 -28.884 1.00 34.02 7 ILE A N 1
ATOM 679 C CA . ILE B 1 6 ? 4.276 16.082 -29.041 1.00 32.88 7 ILE A CA 1
ATOM 680 C C . ILE B 1 6 ? 3.846 16.721 -27.729 1.00 28.93 7 ILE A C 1
ATOM 681 O O . ILE B 1 6 ? 3.021 16.169 -26.997 1.00 34.40 7 ILE A O 1
ATOM 686 N N . ALA B 1 7 ? 4.404 17.885 -27.423 1.00 30.54 8 ALA A N 1
ATOM 687 C CA . ALA B 1 7 ? 4.137 18.499 -26.137 1.00 32.99 8 ALA A CA 1
ATOM 688 C C . ALA B 1 7 ? 4.354 19.995 -26.250 1.00 33.54 8 ALA A C 1
ATOM 689 O O . ALA B 1 7 ? 5.083 20.467 -27.131 1.00 34.79 8 ALA A O 1
ATOM 691 N N . ARG B 1 8 ? 3.757 20.729 -25.322 1.00 31.38 9 ARG A N 1
ATOM 692 C CA . ARG B 1 8 ? 3.966 22.168 -25.229 1.00 35.06 9 ARG A CA 1
ATOM 693 C C . ARG B 1 8 ? 4.967 22.484 -24.128 1.00 38.17 9 ARG A C 1
ATOM 694 O O . ARG B 1 8 ? 4.975 21.865 -23.062 1.00 33.96 9 ARG A O 1
ATOM 702 N N . VAL B 1 9 ? 5.769 23.484 -24.375 1.00 35.48 10 VAL A N 1
ATOM 703 C CA . VAL B 1 9 ? 6.930 23.780 -23.551 1.00 38.77 10 VAL A CA 1
ATOM 704 C C . VAL B 1 9 ? 6.601 24.855 -22.525 1.00 39.00 10 VAL A C 1
ATOM 705 O O . VAL B 1 9 ? 5.913 25.829 -22.831 1.00 42.38 10 VAL A O 1
ATOM 709 N N . ALA B 1 10 ? 7.116 24.686 -21.306 1.00 38.01 11 ALA A N 1
ATOM 710 C CA . ALA B 1 10 ? 6.938 25.624 -20.207 1.00 41.72 11 ALA A CA 1
ATOM 711 C C . ALA B 1 10 ? 8.275 25.840 -19.509 1.00 46.49 11 ALA A C 1
ATOM 712 O O . ALA B 1 10 ? 9.171 25.000 -19.582 1.00 43.34 11 ALA A O 1
ATOM 714 N N . LEU B 1 11 ? 8.440 26.985 -18.875 1.00 52.08 12 LEU A N 1
ATOM 715 C CA . LEU B 1 11 ? 9.773 27.215 -18.283 1.00 51.02 12 LEU A CA 1
ATOM 716 C C . LEU B 1 11 ? 9.908 26.405 -16.999 1.00 54.62 12 LEU A C 1
ATOM 717 O O . LEU B 1 11 ? 8.977 26.369 -16.236 1.00 51.17 12 LEU A O 1
ATOM 722 N N . ALA B 1 12 ? 11.152 26.046 -16.724 1.00 52.65 13 ALA A N 1
ATOM 723 C CA . ALA B 1 12 ? 11.488 25.191 -15.573 1.00 52.65 13 ALA A CA 1
ATOM 724 C C . ALA B 1 12 ? 11.265 25.940 -14.270 1.00 53.98 13 ALA A C 1
ATOM 725 O O . ALA B 1 12 ? 11.354 27.138 -14.265 1.00 58.01 13 ALA A O 1
ATOM 727 N N . HIS B 1 13 ? 11.041 25.206 -13.182 1.00 57.58 14 HIS A N 1
ATOM 728 C CA . HIS B 1 13 ? 10.910 25.851 -11.849 1.00 66.15 14 HIS A CA 1
ATOM 729 C C . HIS B 1 13 ? 12.299 26.351 -11.437 1.00 70.89 14 HIS A C 1
ATOM 730 O O . HIS B 1 13 ? 13.275 25.776 -11.900 1.00 69.36 14 HIS A O 1
ATOM 737 N N . GLU B 1 14 ? 12.377 27.333 -10.537 1.00 77.84 15 GLU A N 1
ATOM 738 C CA . GLU B 1 14 ? 13.678 27.964 -10.167 1.00 81.05 15 GLU A CA 1
ATOM 739 C C . GLU B 1 14 ? 14.723 26.951 -9.685 1.00 83.63 15 GLU A C 1
ATOM 740 O O . GLU B 1 14 ? 15.893 27.116 -10.049 1.00 91.23 15 GLU A O 1
ATOM 746 N N . ASP B 1 15 ? 14.327 25.900 -8.969 1.00 80.77 16 ASP A N 1
ATOM 747 C CA . ASP B 1 15 ? 15.289 24.895 -8.442 1.00 81.48 16 ASP A CA 1
ATOM 748 C C . ASP B 1 15 ? 15.800 23.918 -9.516 1.00 80.61 16 ASP A C 1
ATOM 749 O O . ASP B 1 15 ? 16.648 23.091 -9.166 1.00 82.35 16 ASP A O 1
ATOM 754 N N . ASP B 1 16 ? 15.306 23.981 -10.757 1.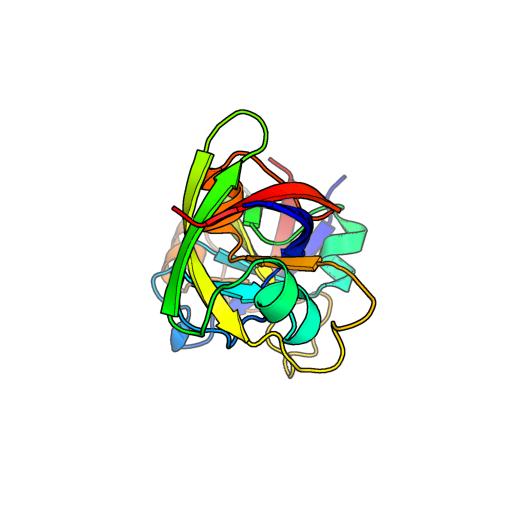00 76.42 17 ASP A N 1
ATOM 755 C CA . ASP B 1 16 ? 15.806 23.084 -11.831 1.00 73.01 17 ASP A CA 1
ATOM 756 C C . ASP B 1 16 ? 16.609 23.909 -12.827 1.00 72.79 17 ASP A C 1
ATOM 757 O O . ASP B 1 16 ? 17.229 23.326 -13.685 1.00 70.03 17 ASP A O 1
ATOM 762 N N . VAL B 1 17 ? 16.559 25.229 -12.699 1.00 75.32 18 VAL A N 1
ATOM 763 C CA . VAL B 1 17 ? 17.314 26.092 -13.647 1.00 77.07 18 VAL A CA 1
ATOM 764 C C . VAL B 1 17 ? 18.787 25.710 -13.541 1.00 77.43 18 VAL A C 1
ATOM 765 O O . VAL B 1 17 ? 19.285 25.583 -12.430 1.00 76.39 18 VAL A O 1
ATOM 769 N N . GLY B 1 18 ? 19.443 25.498 -14.673 1.00 75.88 19 GLY A N 1
ATOM 770 C CA . GLY B 1 18 ? 20.860 25.115 -14.614 1.00 77.84 19 GLY A CA 1
ATOM 771 C C . GLY B 1 18 ? 21.059 23.627 -14.796 1.00 75.06 19 GLY A C 1
ATOM 772 O O . GLY B 1 18 ? 22.215 23.206 -14.920 1.00 66.82 19 GLY A O 1
ATOM 773 N N . LYS B 1 19 ? 19.982 22.840 -14.767 1.00 70.52 20 LYS A N 1
ATOM 774 C CA . LYS B 1 19 ? 20.234 21.397 -15.024 1.00 63.45 20 LYS A CA 1
ATOM 775 C C . LYS B 1 19 ? 19.735 21.021 -16.417 1.00 62.78 20 LYS A C 1
ATOM 776 O O . LYS B 1 19 ? 18.808 21.682 -16.905 1.00 62.05 20 LYS A O 1
ATOM 782 N N . ASN B 1 20 ? 20.359 20.000 -17.008 1.00 51.64 21 ASN A N 1
ATOM 783 C CA . ASN B 1 20 ? 20.061 19.494 -18.366 1.00 50.15 21 ASN A CA 1
ATOM 784 C C . ASN B 1 20 ? 18.932 18.465 -18.297 1.00 47.46 21 ASN A C 1
ATOM 785 O O . ASN B 1 20 ? 19.139 17.322 -18.667 1.00 40.49 21 ASN A O 1
ATOM 790 N N . ILE B 1 21 ? 17.776 18.887 -17.837 1.00 34.78 22 ILE A N 1
ATOM 791 C CA . ILE B 1 21 ? 16.676 17.906 -17.753 1.00 34.27 22 ILE A CA 1
ATOM 792 C C . ILE B 1 21 ? 15.434 18.515 -18.388 1.00 31.96 22 ILE A C 1
ATOM 793 O O . ILE B 1 21 ? 15.342 19.702 -18.491 1.00 30.52 22 ILE A O 1
ATOM 798 N N . VAL B 1 22 ? 14.567 17.633 -18.834 1.00 32.25 23 VAL A N 1
ATOM 799 C CA . VAL B 1 22 ? 13.202 17.986 -19.253 1.00 27.59 23 VAL A CA 1
ATOM 800 C C . VAL B 1 22 ? 12.236 17.251 -18.350 1.00 32.62 23 VAL A C 1
ATOM 801 O O . VAL B 1 22 ? 12.312 16.025 -18.205 1.00 29.69 23 VAL A O 1
ATOM 805 N N . ARG B 1 23 ? 11.352 17.997 -17.712 1.00 31.53 24 ARG A N 1
ATOM 806 C CA . ARG B 1 23 ? 10.378 17.430 -16.748 1.00 36.95 24 ARG A CA 1
ATOM 807 C C . ARG B 1 23 ? 9.113 17.036 -17.489 1.00 37.21 24 ARG A C 1
ATOM 808 O O . ARG B 1 23 ? 8.534 17.880 -18.117 1.00 33.12 24 ARG A O 1
ATOM 816 N N . MET B 1 24 ? 8.725 15.797 -17.315 1.00 36.24 25 MET A N 1
ATOM 817 C CA . MET B 1 24 ? 7.613 15.213 -18.054 1.00 36.11 25 MET A CA 1
ATOM 818 C C . MET B 1 24 ? 6.647 14.561 -17.086 1.00 39.95 25 MET A C 1
ATOM 819 O O . MET B 1 24 ? 7.059 14.001 -16.060 1.00 33.14 25 MET A O 1
ATOM 824 N N . ASP B 1 25 ? 5.365 14.612 -17.433 1.00 36.03 26 ASP A N 1
ATOM 825 C CA . ASP B 1 25 ? 4.383 13.843 -16.696 1.00 35.12 26 ASP A CA 1
ATOM 826 C C . ASP B 1 25 ? 4.644 12.364 -16.888 1.00 34.54 26 ASP A C 1
ATOM 827 O O . ASP B 1 25 ? 5.068 11.928 -17.966 1.00 27.69 26 ASP A O 1
ATOM 832 N N . GLU B 1 26 ? 4.405 11.585 -15.824 1.00 39.89 27 GLU A N 1
ATOM 833 C CA . GLU B 1 26 ? 4.639 10.158 -15.960 1.00 43.86 27 GLU A CA 1
ATOM 834 C C . GLU B 1 26 ? 3.760 9.552 -17.045 1.00 41.44 27 GLU A C 1
ATOM 835 O O . GLU B 1 26 ? 4.191 8.629 -17.743 1.00 40.33 27 GLU A O 1
ATOM 841 N N . GLU B 1 27 ? 2.574 10.117 -17.318 1.00 43.93 28 GLU A N 1
ATOM 842 C CA . GLU B 1 27 ? 1.747 9.546 -18.375 1.00 44.98 28 GLU A CA 1
ATOM 843 C C . GLU B 1 27 ? 2.322 9.857 -19.748 1.00 43.38 28 GLU A C 1
ATOM 844 O O . GLU B 1 27 ? 2.244 9.027 -20.666 1.00 40.19 28 GLU A O 1
ATOM 850 N N . LEU B 1 28 ? 2.959 11.013 -19.887 1.00 38.03 29 LEU A N 1
ATOM 851 C CA . LEU B 1 28 ? 3.603 11.320 -21.184 1.00 38.42 29 LEU A CA 1
ATOM 852 C C . LEU B 1 28 ? 4.813 10.388 -21.342 1.00 37.10 29 LEU A C 1
ATOM 853 O O . LEU B 1 28 ? 5.057 9.892 -22.424 1.00 38.29 29 LEU A O 1
ATOM 858 N N . MET B 1 29 ? 5.509 10.132 -20.240 1.00 40.28 30 MET A N 1
ATOM 859 C CA . MET B 1 29 ? 6.684 9.230 -20.256 1.00 41.98 30 MET A CA 1
ATOM 860 C C . MET B 1 29 ? 6.224 7.847 -20.715 1.00 41.52 30 MET A C 1
ATOM 861 O O . MET B 1 29 ? 6.873 7.279 -21.555 1.00 38.68 30 MET A O 1
ATOM 866 N N . ARG B 1 30 ? 5.094 7.362 -20.211 1.00 46.22 31 ARG A N 1
ATOM 867 C CA . ARG B 1 30 ? 4.623 6.008 -20.601 1.00 41.44 31 ARG A CA 1
ATOM 868 C C . ARG B 1 30 ? 4.238 6.019 -22.071 1.00 41.75 31 ARG A C 1
ATOM 869 O O . ARG B 1 30 ? 4.490 5.036 -22.732 1.00 46.27 31 ARG A O 1
ATOM 877 N N . LEU B 1 31 ? 3.659 7.114 -22.538 1.00 41.67 32 LEU A N 1
ATOM 878 C CA . LEU B 1 31 ? 3.257 7.061 -23.954 1.00 43.33 32 LEU A CA 1
ATOM 879 C C . LEU B 1 31 ? 4.506 7.062 -24.823 1.00 42.33 32 LEU A C 1
ATOM 880 O O . LEU B 1 31 ? 4.570 6.280 -25.745 1.00 43.19 32 LEU A O 1
ATOM 885 N N . LEU B 1 32 ? 5.570 7.767 -24.461 1.00 43.17 33 LEU A N 1
ATOM 886 C CA . LEU B 1 32 ? 6.809 7.734 -25.268 1.00 38.25 33 LEU A CA 1
ATOM 887 C C . LEU B 1 32 ? 7.602 6.462 -24.969 1.00 40.71 33 LEU A C 1
ATOM 888 O O . LEU B 1 32 ? 8.364 6.067 -25.823 1.00 41.37 33 LEU A O 1
ATOM 893 N N . GLY B 1 33 ? 7.409 5.848 -23.805 1.00 38.92 34 GLY A N 1
ATOM 894 C CA . GLY B 1 33 ? 8.189 4.673 -23.480 1.00 43.27 34 GLY A CA 1
ATOM 895 C C . GLY B 1 33 ? 9.548 4.976 -22.889 1.00 41.03 34 GLY A C 1
ATOM 896 O O . GLY B 1 33 ? 10.495 4.216 -23.124 1.00 45.06 34 GLY A O 1
ATOM 897 N N . VAL B 1 34 ? 9.678 6.066 -22.142 1.00 39.45 35 VAL A N 1
ATOM 898 C CA . VAL B 1 34 ? 10.913 6.430 -21.473 1.00 40.83 35 VAL A CA 1
ATOM 899 C C . VAL B 1 34 ? 10.671 6.367 -19.977 1.00 39.86 35 VAL A C 1
ATOM 900 O O . VAL B 1 34 ? 9.544 6.241 -19.513 1.00 41.67 35 VAL A O 1
ATOM 904 N N . LYS B 1 35 ? 11.757 6.439 -19.236 1.00 39.98 36 LYS A N 1
ATOM 905 C CA . LYS B 1 35 ? 11.703 6.476 -17.764 1.00 43.85 36 LYS A CA 1
ATOM 906 C C . LYS B 1 35 ? 12.660 7.548 -17.255 1.00 43.24 36 LYS A C 1
ATOM 907 O O . LYS B 1 35 ? 13.429 8.069 -18.023 1.00 46.31 36 LYS A O 1
ATOM 913 N N . VAL B 1 36 ? 12.603 7.823 -15.971 1.00 36.33 37 VAL A N 1
ATOM 914 C CA . VAL B 1 36 ? 13.450 8.861 -15.412 1.00 38.33 37 VAL A CA 1
ATOM 915 C C . VAL B 1 36 ? 14.893 8.544 -15.754 1.00 41.30 37 VAL A C 1
ATOM 916 O O . VAL B 1 36 ? 15.284 7.372 -15.787 1.00 41.91 37 VAL A O 1
ATOM 920 N N . GLY B 1 37 ? 15.670 9.574 -16.069 1.00 36.38 38 GLY A N 1
ATOM 921 C CA . GLY B 1 37 ? 17.071 9.414 -16.363 1.00 37.71 38 GLY A CA 1
ATOM 922 C C . GLY B 1 37 ? 17.392 9.107 -17.811 1.00 42.82 38 GLY A C 1
ATOM 923 O O . GLY B 1 37 ? 18.565 9.223 -18.207 1.00 43.64 38 GLY A O 1
ATOM 924 N N . ASP B 1 38 ? 16.390 8.744 -18.616 1.00 37.48 39 ASP A N 1
ATOM 925 C CA . ASP B 1 38 ? 16.629 8.484 -20.026 1.00 36.18 39 ASP A CA 1
ATOM 926 C C . ASP B 1 38 ? 16.994 9.780 -20.748 1.00 31.48 39 ASP A C 1
ATOM 927 O O . ASP B 1 38 ? 16.439 10.852 -20.471 1.00 31.82 39 ASP A O 1
ATOM 932 N N . LEU B 1 39 ? 17.825 9.642 -21.769 1.00 31.58 40 LEU A N 1
ATOM 933 C CA . LEU B 1 39 ? 18.193 10.795 -22.621 1.00 32.42 40 LEU A CA 1
ATOM 934 C C . LEU B 1 39 ? 17.129 10.918 -23.717 1.00 34.49 40 LEU A C 1
ATOM 935 O O . LEU B 1 39 ? 16.755 9.915 -24.268 1.00 27.25 40 LEU A O 1
ATOM 940 N N . VAL B 1 40 ? 16.664 12.125 -23.986 1.00 30.83 41 VAL A N 1
ATOM 941 C CA . VAL B 1 40 ? 15.699 12.278 -25.100 1.00 34.89 41 VAL A CA 1
ATOM 942 C C . VAL B 1 40 ? 16.151 13.441 -25.972 1.00 30.71 41 VAL A C 1
ATOM 943 O O . VAL B 1 40 ? 16.861 14.286 -25.494 1.00 29.63 41 VAL A O 1
ATOM 947 N N . GLU B 1 41 ? 15.722 13.414 -27.220 1.00 28.66 42 GLU A N 1
ATOM 948 C CA . GLU B 1 41 ? 15.964 14.502 -28.179 1.00 30.27 42 GLU A CA 1
ATOM 949 C C . GLU B 1 41 ? 14.666 15.305 -28.269 1.00 29.47 42 GLU A C 1
ATOM 950 O O . GLU B 1 41 ? 13.639 14.698 -28.524 1.00 28.96 42 GLU A O 1
ATOM 956 N N . ILE B 1 42 ? 14.741 16.600 -27.992 1.00 30.33 43 ILE A N 1
ATOM 957 C CA . ILE B 1 42 ? 13.576 17.519 -28.092 1.00 29.78 43 ILE A CA 1
ATOM 958 C C . ILE B 1 42 ? 13.794 18.312 -29.377 1.00 33.89 43 ILE A C 1
ATOM 959 O O . ILE B 1 42 ? 14.827 18.913 -29.511 1.00 28.27 43 ILE A O 1
ATOM 964 N N . MET B 1 43 ? 12.788 18.341 -30.238 1.00 30.83 44 MET A N 1
ATOM 965 C CA . MET B 1 43 ? 12.960 18.842 -31.595 1.00 29.80 44 MET A CA 1
ATOM 966 C C . MET B 1 43 ? 11.888 19.873 -31.928 1.00 31.18 44 MET A C 1
ATOM 967 O O . MET B 1 43 ? 10.736 19.780 -31.502 1.00 25.65 44 MET A O 1
ATOM 972 N N . LYS B 1 44 ? 12.306 20.883 -32.669 1.00 29.77 45 LYS A N 1
ATOM 973 C CA . LYS B 1 44 ? 11.351 21.829 -33.224 1.00 31.83 45 LYS A CA 1
ATOM 974 C C . LYS B 1 44 ? 11.570 21.820 -34.729 1.00 28.44 45 LYS A C 1
ATOM 975 O O . LYS B 1 44 ? 10.824 21.190 -35.481 1.00 29.48 45 LYS A O 1
ATOM 981 N N . VAL B 1 45 ? 12.624 22.495 -35.152 1.00 31.22 46 VAL A N 1
ATOM 982 C CA . VAL B 1 45 ? 13.290 22.213 -36.408 1.00 32.72 46 VAL A CA 1
ATOM 983 C C . VAL B 1 45 ? 14.629 21.539 -36.162 1.00 32.49 46 VAL A C 1
ATOM 984 O O . VAL B 1 45 ? 14.880 20.437 -36.640 1.00 30.67 46 VAL A O 1
ATOM 988 N N . SER B 1 46 ? 15.476 22.189 -35.378 1.00 34.35 47 SER A N 1
ATOM 989 C CA . SER B 1 46 ? 16.725 21.645 -34.881 1.00 37.10 47 SER A CA 1
ATOM 990 C C . SER B 1 46 ? 16.436 20.858 -33.598 1.00 43.51 47 SER A C 1
ATOM 991 O O . SER B 1 46 ? 15.274 20.628 -33.247 1.00 31.49 47 SER A O 1
ATOM 994 N N . SER B 1 47 ? 17.499 20.471 -32.894 1.00 39.38 48 SER A N 1
ATOM 995 C CA . SER B 1 47 ? 17.341 19.593 -31.716 1.00 37.53 48 SER A CA 1
ATOM 996 C C . SER B 1 47 ? 18.151 20.037 -30.506 1.00 39.06 48 SER A C 1
ATOM 997 O O . SER B 1 47 ? 19.101 20.784 -30.626 1.00 34.02 48 SER A O 1
ATOM 1000 N N . VAL B 1 48 ? 17.728 19.521 -29.369 1.00 29.60 49 VAL A N 1
ATOM 1001 C CA . VAL B 1 48 ? 18.458 19.652 -28.090 1.00 34.73 49 VAL A CA 1
ATOM 1002 C C . VAL B 1 48 ? 18.318 18.308 -27.381 1.00 37.42 49 VAL A C 1
ATOM 1003 O O . VAL B 1 48 ? 17.347 17.598 -27.626 1.00 30.24 49 VAL A O 1
ATOM 1007 N N . ILE B 1 49 ? 19.308 17.986 -26.567 1.00 31.41 50 ILE A N 1
ATOM 1008 C CA . ILE B 1 49 ? 19.310 16.710 -25.823 1.00 30.86 50 ILE A CA 1
ATOM 1009 C C . ILE B 1 49 ? 19.160 17.037 -24.345 1.00 29.46 50 ILE A C 1
ATOM 1010 O O . ILE B 1 49 ? 19.725 17.997 -23.900 1.00 34.77 50 ILE A O 1
ATOM 1015 N N . ALA B 1 50 ? 18.339 16.266 -23.657 1.00 30.32 51 ALA A N 1
ATOM 1016 C CA . ALA B 1 50 ? 18.175 16.413 -22.214 1.00 30.05 51 ALA A CA 1
ATOM 1017 C C . ALA B 1 50 ? 17.825 15.059 -21.589 1.00 29.62 51 ALA A C 1
ATOM 1018 O O . ALA B 1 50 ? 17.458 14.095 -22.280 1.00 29.46 51 ALA A O 1
ATOM 1020 N N . ARG B 1 51 ? 17.938 15.010 -20.259 1.00 27.41 52 ARG A N 1
ATOM 1021 C CA . ARG B 1 51 ? 17.604 13.851 -19.444 1.00 31.00 52 ARG A CA 1
ATOM 1022 C C . ARG B 1 51 ? 16.185 13.997 -18.925 1.00 27.34 52 ARG A C 1
ATOM 1023 O O . ARG B 1 51 ? 15.826 15.042 -18.372 1.00 30.60 52 ARG A O 1
ATOM 1031 N N . VAL B 1 52 ? 15.412 12.926 -19.064 1.00 31.29 53 VAL A N 1
ATOM 1032 C CA . VAL B 1 52 ? 14.031 12.904 -18.592 1.00 29.54 53 VAL A CA 1
ATOM 1033 C C . VAL B 1 52 ? 14.030 12.945 -17.074 1.00 33.09 53 VAL A C 1
ATOM 1034 O O . VAL B 1 52 ? 14.687 12.130 -16.415 1.00 33.09 53 VAL A O 1
ATOM 1038 N N . ALA B 1 53 ? 13.251 13.879 -16.511 1.00 32.19 54 ALA A N 1
ATOM 1039 C CA . ALA B 1 53 ? 12.953 13.851 -15.083 1.00 30.93 54 ALA A CA 1
ATOM 1040 C C . ALA B 1 53 ? 11.437 13.933 -14.859 1.00 36.27 54 ALA A C 1
ATOM 1041 O O . ALA B 1 53 ? 10.700 14.451 -15.695 1.00 27.30 54 ALA A O 1
ATOM 1043 N N . LEU B 1 54 ? 10.988 13.478 -13.693 1.00 36.43 55 LEU A N 1
ATOM 1044 C CA . LEU B 1 54 ? 9.550 13.402 -13.416 1.00 34.89 55 LEU A CA 1
ATOM 1045 C C . LEU B 1 54 ? 8.972 14.794 -13.151 1.00 38.54 55 LEU A C 1
ATOM 1046 O O . LEU B 1 54 ? 9.575 15.603 -12.435 1.00 36.20 55 LEU A O 1
ATOM 1051 N N . ALA B 1 55 ? 7.798 15.068 -13.723 1.00 38.85 56 ALA A N 1
ATOM 1052 C CA . ALA B 1 55 ? 7.096 16.317 -13.432 1.00 43.43 56 ALA A CA 1
ATOM 1053 C C . ALA B 1 55 ? 6.943 16.481 -11.923 1.00 50.20 56 ALA A C 1
ATOM 1054 O O . ALA B 1 55 ? 6.850 15.513 -11.164 1.00 44.08 56 ALA A O 1
ATOM 1056 N N . HIS B 1 56 ? 6.939 17.731 -11.485 1.00 52.87 57 HIS A N 1
ATOM 1057 C CA . HIS B 1 56 ? 6.599 17.974 -10.100 1.00 60.41 57 HIS A CA 1
ATOM 1058 C C . HIS B 1 56 ? 5.142 17.611 -9.838 1.00 61.96 57 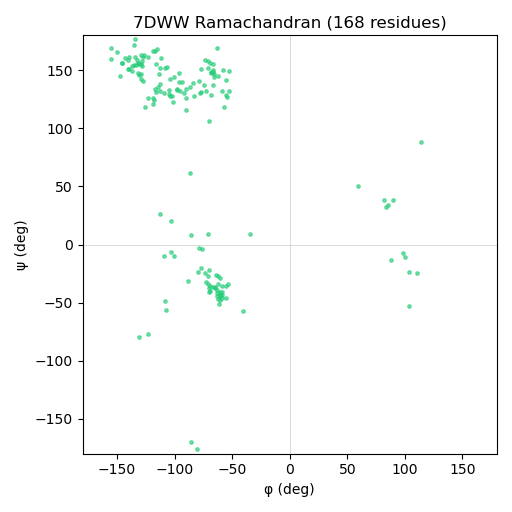HIS A C 1
ATOM 1059 O O . HIS B 1 56 ? 4.268 17.739 -10.701 1.00 56.68 57 HIS A O 1
ATOM 1066 N N . GLU B 1 57 ? 4.911 17.160 -8.601 1.00 65.25 58 GLU A N 1
ATOM 1067 C CA . GLU B 1 57 ? 3.660 16.601 -8.092 1.00 67.01 58 GLU A CA 1
ATOM 1068 C C . GLU B 1 57 ? 2.445 17.364 -8.592 1.00 65.08 58 GLU A C 1
ATOM 1069 O O . GLU B 1 57 ? 1.456 16.772 -9.041 1.00 64.46 58 GLU A O 1
ATOM 1075 N N . ASP B 1 58 ? 2.495 18.649 -8.272 1.00 63.33 59 ASP A N 1
ATOM 1076 C CA . ASP B 1 58 ? 1.414 19.601 -8.446 1.00 59.75 59 ASP A CA 1
ATOM 1077 C C . ASP B 1 58 ? 1.391 20.223 -9.839 1.00 60.61 59 ASP A C 1
ATOM 1078 O O . ASP B 1 58 ? 0.673 21.203 -10.057 1.00 60.60 59 ASP A O 1
ATOM 1083 N N . ASP B 1 59 ? 2.204 19.732 -10.765 1.00 58.10 60 ASP A N 1
ATOM 1084 C CA . ASP B 1 59 ? 2.144 20.266 -12.145 1.00 58.91 60 ASP A CA 1
ATOM 1085 C C . ASP B 1 59 ? 1.127 19.391 -12.860 1.00 55.81 60 ASP A C 1
ATOM 1086 O O . ASP B 1 59 ? 1.424 18.230 -13.039 1.00 58.25 60 ASP A O 1
ATOM 1091 N N . VAL B 1 60 ? -0.004 19.938 -13.296 1.00 58.86 61 VAL A N 1
ATOM 1092 C CA . VAL B 1 60 ? -1.048 19.031 -13.859 1.00 56.29 61 VAL A CA 1
ATOM 1093 C C . VAL B 1 60 ? -1.121 19.057 -15.383 1.00 54.67 61 VAL A C 1
ATOM 1094 O O . VAL B 1 60 ? -1.919 18.288 -15.899 1.00 64.21 61 VAL A O 1
ATOM 1098 N N . GLY B 1 61 ? -0.395 19.920 -16.081 1.00 54.90 62 GLY A N 1
ATOM 1099 C CA . GLY B 1 61 ? -0.504 19.834 -17.545 1.00 41.82 62 GLY A CA 1
ATOM 1100 C C . GLY B 1 61 ? 0.166 18.558 -18.013 1.00 42.94 62 GLY A C 1
ATOM 1101 O O . GLY B 1 61 ? 1.378 18.523 -18.033 1.00 40.25 62 GLY A O 1
ATOM 1102 N N . LYS B 1 62 ? -0.612 17.557 -18.406 1.00 37.71 63 LYS A N 1
ATOM 1103 C CA . LYS B 1 62 ? -0.057 16.238 -18.779 1.00 38.43 63 LYS A CA 1
ATOM 1104 C C . LYS B 1 62 ? 0.723 16.277 -20.100 1.00 32.32 63 LYS A C 1
ATOM 1105 O O . LYS B 1 62 ? 1.522 15.399 -20.302 1.00 37.40 63 LYS A O 1
ATOM 1111 N N . ASN B 1 63 ? 0.478 17.252 -20.963 1.00 32.52 64 ASN A N 1
ATOM 1112 C CA . ASN B 1 63 ? 1.248 17.317 -22.230 1.00 32.99 64 ASN A CA 1
ATOM 1113 C C . ASN B 1 63 ? 2.150 18.552 -22.200 1.00 33.92 64 ASN A C 1
ATOM 1114 O O . ASN B 1 63 ? 2.438 19.068 -23.261 1.00 31.10 64 ASN A O 1
ATOM 1119 N N . ILE B 1 64 ? 2.526 18.995 -21.003 1.00 26.37 65 ILE A N 1
ATOM 1120 C CA . ILE B 1 64 ? 3.454 20.107 -20.802 1.00 33.60 65 ILE A CA 1
ATOM 1121 C C . ILE B 1 64 ? 4.799 19.531 -20.367 1.00 34.61 65 ILE A C 1
ATOM 1122 O O . ILE B 1 64 ? 4.851 18.743 -19.427 1.00 35.43 65 ILE A O 1
ATOM 1127 N N . VAL B 1 65 ? 5.883 19.940 -21.029 1.00 32.31 66 VAL A N 1
ATOM 1128 C CA . VAL B 1 65 ? 7.239 19.599 -20.584 1.00 34.29 66 VAL A CA 1
ATOM 1129 C C . VAL B 1 65 ? 7.964 20.876 -20.173 1.00 36.43 66 VAL A C 1
ATOM 1130 O O . VAL B 1 65 ? 7.842 21.904 -20.839 1.00 41.05 66 VAL A O 1
ATOM 1134 N N . ARG B 1 66 ? 8.666 20.826 -19.036 1.00 36.02 67 ARG A N 1
ATOM 1135 C CA . ARG B 1 66 ? 9.360 22.009 -18.532 1.00 45.37 67 ARG A CA 1
ATOM 1136 C C . ARG B 1 66 ? 10.838 21.983 -18.916 1.00 41.81 67 ARG A C 1
ATOM 1137 O O . ARG B 1 66 ? 11.521 20.977 -18.713 1.00 38.26 67 ARG A O 1
ATOM 1145 N N . MET B 1 67 ? 11.328 23.101 -19.431 1.00 46.76 68 MET A N 1
ATOM 1146 C CA . MET B 1 67 ? 12.731 23.177 -19.891 1.00 48.23 68 MET A CA 1
ATOM 1147 C C . MET B 1 67 ? 13.368 24.451 -19.366 1.00 50.55 68 MET A C 1
ATOM 1148 O O . MET B 1 67 ? 12.657 25.428 -19.194 1.00 55.28 68 MET A O 1
ATOM 1153 N N . ASP B 1 68 ? 14.690 24.419 -19.228 1.00 54.03 69 ASP A N 1
ATOM 1154 C CA . ASP B 1 68 ? 15.518 25.568 -18.791 1.00 59.64 69 ASP A CA 1
ATOM 1155 C C . ASP B 1 68 ? 15.385 26.708 -19.798 1.00 56.85 69 ASP A C 1
ATOM 1156 O O . ASP B 1 68 ? 15.315 26.444 -20.965 1.00 52.35 69 ASP A O 1
ATOM 1161 N N . GLU B 1 69 ? 15.415 27.940 -19.324 1.00 57.21 70 GLU A N 1
ATOM 1162 C CA . GLU B 1 69 ? 15.311 29.072 -20.269 1.00 59.35 70 GLU A CA 1
ATOM 1163 C C . GLU B 1 69 ? 16.485 29.012 -21.253 1.00 56.97 70 GLU A C 1
ATOM 1164 O O . GLU B 1 69 ? 16.244 29.140 -22.441 1.00 53.43 70 GLU A O 1
ATOM 1170 N N . GLU B 1 70 ? 17.705 28.688 -20.826 1.00 58.15 71 GLU A N 1
ATOM 1171 C CA . GLU B 1 70 ? 18.798 28.581 -21.797 1.00 59.18 71 GLU A CA 1
ATOM 1172 C C . GLU B 1 70 ? 18.507 27.509 -22.836 1.00 53.41 71 GLU A C 1
ATOM 1173 O O . GLU B 1 70 ? 18.758 27.702 -24.032 1.00 51.77 71 GLU A O 1
ATOM 1179 N N . LEU B 1 71 ? 18.027 26.356 -22.380 1.00 45.69 72 LEU A N 1
ATOM 1180 C CA . LEU B 1 71 ? 17.785 25.242 -23.324 1.00 42.40 72 LEU A CA 1
ATOM 1181 C C . LEU B 1 71 ? 16.729 25.668 -24.337 1.00 39.73 72 LEU A C 1
ATOM 1182 O O . LEU B 1 71 ? 16.797 25.237 -25.475 1.00 37.48 72 LEU A O 1
ATOM 1187 N N . MET B 1 72 ? 15.786 26.480 -23.895 1.00 44.34 73 MET A N 1
ATOM 1188 C CA . MET B 1 72 ? 14.717 26.929 -24.808 1.00 42.66 73 MET A CA 1
ATOM 1189 C C . MET B 1 72 ? 15.319 27.870 -25.846 1.00 42.26 73 MET A C 1
ATOM 1190 O O . MET B 1 72 ? 14.936 27.775 -26.979 1.00 44.66 73 MET A O 1
ATOM 1195 N N . ARG B 1 73 ? 16.227 28.738 -25.430 1.00 48.59 74 ARG A N 1
ATOM 1196 C CA . ARG B 1 73 ? 16.846 29.663 -26.410 1.00 56.45 74 ARG A CA 1
ATOM 1197 C C . ARG B 1 73 ? 17.659 28.853 -27.416 1.00 52.48 74 ARG A C 1
ATOM 1198 O O . ARG B 1 73 ? 17.646 29.208 -28.587 1.00 50.55 74 ARG A O 1
ATOM 1206 N N . LEU B 1 74 ? 18.315 27.783 -26.970 1.00 49.11 75 LEU A N 1
ATOM 1207 C CA . LEU B 1 74 ? 19.089 26.970 -27.916 1.00 43.97 75 LEU A CA 1
ATOM 1208 C C . LEU B 1 74 ? 18.198 26.401 -28.999 1.00 47.48 75 LEU A C 1
ATOM 1209 O O . LEU B 1 74 ? 18.521 26.457 -30.196 1.00 45.02 75 LEU A O 1
ATOM 1214 N N . LEU B 1 75 ? 17.061 25.815 -28.597 1.00 38.70 76 LEU A N 1
ATOM 1215 C CA . LEU B 1 75 ? 16.208 25.117 -29.544 1.00 36.89 76 LEU A CA 1
ATOM 1216 C C . LEU B 1 75 ? 15.458 26.103 -30.436 1.00 42.85 76 LEU A C 1
ATOM 1217 O O . LEU B 1 75 ? 15.046 25.753 -31.550 1.00 43.78 76 LEU A O 1
ATOM 1222 N N . GLY B 1 76 ? 15.259 27.331 -29.960 1.00 41.05 77 GLY A N 1
ATOM 1223 C CA . GLY B 1 76 ? 14.480 28.283 -30.708 1.00 51.31 77 GLY A CA 1
ATOM 1224 C C . GLY B 1 76 ? 12.998 28.238 -30.368 1.00 47.76 77 GLY A C 1
ATOM 1225 O O . GLY B 1 76 ? 12.148 28.427 -31.247 1.00 50.50 77 GLY A O 1
ATOM 1226 N N . VAL B 1 77 ? 12.662 28.037 -29.095 1.00 45.67 78 VAL A N 1
ATOM 1227 C CA . VAL B 1 77 ? 11.264 27.967 -28.679 1.00 44.14 78 VAL A CA 1
ATOM 1228 C C . VAL B 1 77 ? 11.030 28.919 -27.523 1.00 46.40 78 VAL A C 1
ATOM 1229 O O . VAL B 1 77 ? 11.938 29.232 -26.750 1.00 45.06 78 VAL A O 1
ATOM 1233 N N . LYS B 1 78 ? 9.782 29.360 -27.419 1.00 47.74 79 LYS A N 1
ATOM 1234 C CA . LYS B 1 78 ? 9.268 30.140 -26.306 1.00 55.24 79 LYS A CA 1
ATOM 1235 C C . LYS B 1 78 ? 8.153 29.341 -25.647 1.00 47.17 79 LYS A C 1
ATOM 1236 O O . LYS B 1 78 ? 7.658 28.363 -26.213 1.00 44.77 79 LYS A O 1
ATOM 1242 N N . VAL B 1 79 ? 7.754 29.778 -24.453 1.00 46.73 80 VAL A N 1
ATOM 1243 C CA . VAL B 1 79 ? 6.666 29.143 -23.710 1.00 48.92 80 VAL A CA 1
ATOM 1244 C C . VAL B 1 79 ? 5.432 29.028 -24.591 1.00 44.69 80 VAL A C 1
ATOM 1245 O O . VAL B 1 79 ? 5.067 29.967 -25.311 1.00 46.92 80 VAL A O 1
ATOM 1249 N N . GLY B 1 80 ? 4.796 27.856 -24.643 1.00 42.29 81 GLY A N 1
ATOM 1250 C CA . GLY B 1 80 ? 3.633 27.607 -25.483 1.00 42.71 81 GLY A CA 1
ATOM 1251 C C . GLY B 1 80 ? 3.914 26.808 -26.737 1.00 45.57 81 GLY A C 1
ATOM 1252 O O . GLY B 1 80 ? 2.992 26.158 -27.249 1.00 41.50 81 GLY A O 1
ATOM 1253 N N . ASP B 1 81 ? 5.155 26.808 -27.241 1.00 41.66 82 ASP A N 1
ATOM 1254 C CA . ASP B 1 81 ? 5.475 26.195 -28.527 1.00 38.79 82 ASP A CA 1
ATOM 1255 C C . ASP B 1 81 ? 5.305 24.677 -28.454 1.00 36.43 82 ASP A C 1
ATOM 1256 O O . ASP B 1 81 ? 5.422 24.074 -27.381 1.00 34.18 82 ASP A O 1
ATOM 1261 N N . LEU B 1 82 ? 5.069 24.074 -29.609 1.00 36.03 83 LEU A N 1
ATOM 1262 C CA . LEU B 1 82 ? 4.931 22.608 -29.724 1.00 31.19 83 LEU A CA 1
ATOM 1263 C C . LEU B 1 82 ? 6.316 22.030 -30.037 1.00 37.01 83 LEU A C 1
ATOM 1264 O O . LEU B 1 82 ? 6.992 22.576 -30.895 1.00 30.34 83 LEU A O 1
ATOM 1269 N N . VAL B 1 83 ? 6.734 21.012 -29.297 1.00 31.23 84 VAL A N 1
ATOM 1270 C CA . VAL B 1 83 ? 7.935 20.260 -29.616 1.00 29.67 84 VAL A CA 1
ATOM 1271 C C . VAL B 1 83 ? 7.573 18.788 -29.762 1.00 32.34 84 VAL A C 1
ATOM 1272 O O . VAL B 1 83 ? 6.525 18.330 -29.315 1.00 27.63 84 VAL A O 1
ATOM 1276 N N . GLU B 1 84 ? 8.467 18.061 -30.409 1.00 29.40 85 GLU A N 1
ATOM 1277 C CA . GLU B 1 84 ? 8.342 16.632 -30.605 1.00 28.57 85 GLU A CA 1
ATOM 1278 C C . GLU B 1 84 ? 9.498 15.989 -29.861 1.00 34.26 85 GLU A C 1
ATOM 1279 O O . GLU B 1 84 ? 10.639 16.446 -29.990 1.00 33.29 85 GLU A O 1
ATOM 1285 N N . ILE B 1 85 ? 9.195 14.969 -29.054 1.00 35.32 86 ILE A N 1
ATOM 1286 C CA . ILE B 1 85 ? 10.175 14.350 -28.175 1.00 34.33 86 ILE A CA 1
ATOM 1287 C C . ILE B 1 85 ? 10.373 12.893 -28.572 1.00 38.66 86 ILE A C 1
ATOM 1288 O O . ILE B 1 85 ? 9.392 12.148 -28.746 1.00 32.27 86 ILE A O 1
ATOM 1293 N N . MET B 1 86 ? 11.633 12.478 -28.664 1.00 38.10 87 MET A N 1
ATOM 1294 C CA . MET B 1 86 ? 11.892 11.075 -28.981 1.00 42.33 87 MET A CA 1
ATOM 1295 C C . MET B 1 86 ? 13.045 10.560 -28.144 1.00 40.71 87 MET A C 1
ATOM 1296 O O . MET B 1 86 ? 13.988 11.309 -27.844 1.00 35.01 87 MET A O 1
ATOM 1301 N N . LYS B 1 87 ? 12.974 9.254 -27.895 1.00 39.52 88 LYS A N 1
ATOM 1302 C CA . LYS B 1 87 ? 14.005 8.557 -27.147 1.00 47.21 88 LYS A CA 1
ATOM 1303 C C . LYS B 1 87 ? 15.238 8.428 -28.019 1.00 52.27 88 LYS A C 1
ATOM 1304 O O . LYS B 1 87 ? 15.158 8.052 -29.188 1.00 56.40 88 LYS A O 1
ATOM 1310 N N . VAL B 1 88 ? 16.384 8.771 -27.460 1.00 52.85 89 VAL A N 1
ATOM 1311 C CA . VAL B 1 88 ? 17.581 8.850 -28.275 1.00 57.84 89 VAL A CA 1
ATOM 1312 C C . VAL B 1 88 ? 18.598 7.798 -27.876 1.00 63.83 89 VAL A C 1
ATOM 1313 O O . VAL B 1 88 ? 18.405 6.624 -28.175 1.00 66.47 89 VAL A O 1
#

Foldseek 3Di:
DKDKAFEDADDVVDDAQQEKEDAPVVCVVLPHDFQAWKWKADPAIDIGGYHHDPHVCVVRRYIHHHPVVCVVRVHDGGDMIMIHGD/DKDKAFEDADDPVCAPAQEKEAAVVNCVVQVHDFQFWKWKADPHTDIGTYDYHDPPPPPRRYIHDHPVRCVVRVHDGGDMIMMHGD

Secondary structure (DSSP, 8-state):
--EEEEEEEPPGGGTTS-EEEE-HHHHHHHT--TT-EEEEESSSEEEEEEEEPPTT---TTEEEE-HHHHHHHT--TT-EEEEEE-/-EEEEEEEEPPTT---TTEEEE-HHHHHHHT--TT-EEEEESSSEEEEEEEE--SGGGTT-EEEE-HHHHHHHT--TT-EEEEEE-

Radius of gyration: 18.11 Å; Cα contacts (8 Å, |Δi|>4): 388; chains: 2; bounding box: 33×40×47 Å